Protein AF-A0A1F6HCT2-F1 (afdb_monomer)

pLDDT: mean 89.2, std 11.99, range [43.78, 97.19]

Foldseek 3Di:
DPVVVVLVVLLVQLVVLCVLQVPVVCSVVSSVCSNPPDVVLLVVLSVVLSPDPDPGSPVSSVVSSVVSVVVVVVVD

Sequence (76 aa):
MEDKYISREFQKYGIYLTEELNDYKHKSLYIKLAKTTHRSILEKALTYVSDSNADNKGALFMWKLKELRTAQNGKK

Mean predicted aligned error: 4.67 Å

Solvent-accessible surface area (backbone atoms only — not comparable to full-atom values): 4204 Å² total; per-residue (Å²): 128,64,66,64,57,57,53,49,51,20,45,52,49,4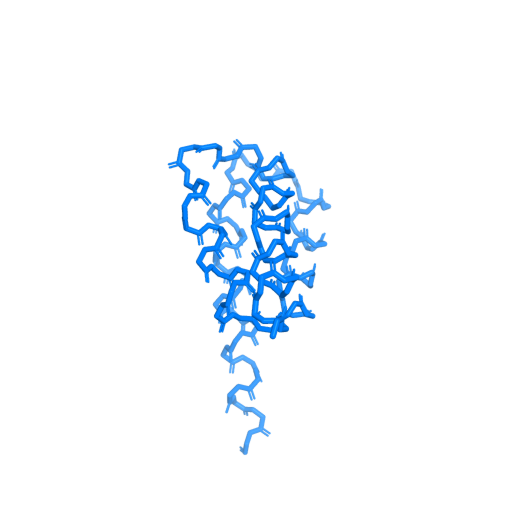,49,50,52,18,61,78,37,72,34,66,94,48,32,70,56,37,26,50,43,43,68,73,41,65,62,76,54,56,50,56,22,46,56,61,38,70,79,45,90,58,95,52,35,52,62,51,29,55,52,42,40,51,50,56,53,48,58,62,65,67,73,110

Nearest PDB structures (foldseek):
  8wbo-assembly1_A-2  TM=3.408E-01  e=8.182E+00  Rhodococcus opacus

Radius of gyration: 12.81 Å; Cα contacts (8 Å, |Δi|>4): 59; chains: 1; bounding box: 30×33×31 Å

Structure (mmCIF, N/CA/C/O backbone):
data_AF-A0A1F6HCT2-F1
#
_entry.id   AF-A0A1F6HCT2-F1
#
loop_
_atom_site.group_PDB
_atom_site.id
_atom_site.type_symbol
_atom_site.label_atom_id
_atom_site.label_alt_id
_atom_site.label_comp_id
_atom_site.label_asym_id
_atom_site.label_entity_id
_atom_site.label_seq_id
_atom_site.pdbx_PDB_ins_code
_atom_site.Cartn_x
_atom_site.Cartn_y
_atom_site.Cartn_z
_atom_site.occupancy
_atom_site.B_iso_or_equiv
_atom_site.auth_seq_id
_atom_site.auth_comp_id
_atom_site.auth_asym_id
_atom_site.auth_atom_id
_atom_site.pdbx_PDB_model_num
ATOM 1 N N . MET A 1 1 ? -2.529 21.348 18.633 1.00 56.19 1 MET A N 1
ATOM 2 C CA . MET A 1 1 ? -1.259 21.038 17.922 1.00 56.19 1 MET A CA 1
ATOM 3 C C . MET A 1 1 ? -1.175 19.572 17.461 1.00 56.19 1 MET A C 1
ATOM 5 O O . MET A 1 1 ? -0.141 19.177 16.933 1.00 56.19 1 MET A O 1
ATOM 9 N N . GLU A 1 2 ? -2.237 18.771 17.585 1.00 57.75 2 GLU A N 1
ATOM 10 C CA . GLU A 1 2 ? -2.187 17.313 17.363 1.00 57.75 2 GLU A CA 1
ATOM 11 C 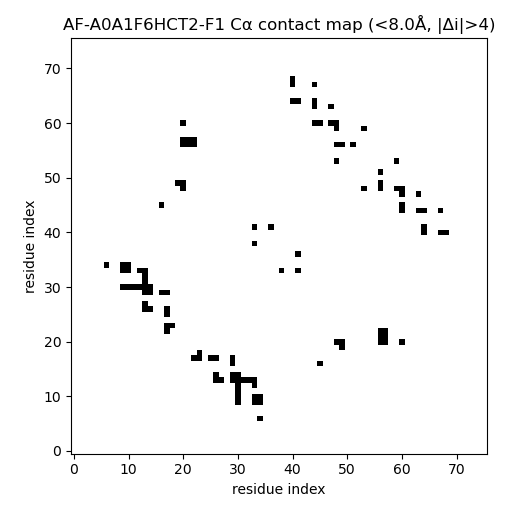C . GLU A 1 2 ? -2.268 16.911 15.880 1.00 57.75 2 GLU A C 1
ATOM 13 O O . GLU A 1 2 ? -1.563 16.000 15.443 1.00 57.75 2 GLU A O 1
ATOM 18 N N . ASP A 1 3 ? -3.002 17.664 15.057 1.00 61.09 3 ASP A N 1
ATOM 19 C CA . ASP A 1 3 ? -3.233 17.309 13.648 1.00 61.09 3 ASP A CA 1
ATOM 20 C C . ASP A 1 3 ? -1.963 17.280 12.792 1.00 61.09 3 ASP A C 1
ATOM 22 O O . ASP A 1 3 ? -1.877 16.541 11.807 1.00 61.09 3 ASP A O 1
ATOM 26 N N . LYS A 1 4 ? -0.952 18.083 13.151 1.00 63.06 4 LYS A N 1
ATOM 27 C CA . LYS A 1 4 ? 0.295 18.190 12.380 1.00 63.06 4 LYS A CA 1
ATOM 28 C C . LYS A 1 4 ? 1.149 16.928 12.501 1.00 63.06 4 LYS A C 1
ATOM 30 O O . LYS A 1 4 ? 1.820 16.569 11.535 1.00 63.06 4 LYS A O 1
ATOM 35 N N . TYR A 1 5 ? 1.123 16.260 13.656 1.00 64.75 5 TYR A N 1
ATOM 36 C CA . TYR A 1 5 ? 1.847 15.005 13.869 1.00 64.75 5 TYR A CA 1
ATOM 37 C C . TYR A 1 5 ? 1.161 13.860 13.128 1.00 64.75 5 TYR A C 1
ATOM 39 O O . TYR A 1 5 ? 1.796 13.208 12.301 1.00 64.75 5 TYR A O 1
ATOM 47 N N . ILE A 1 6 ? -0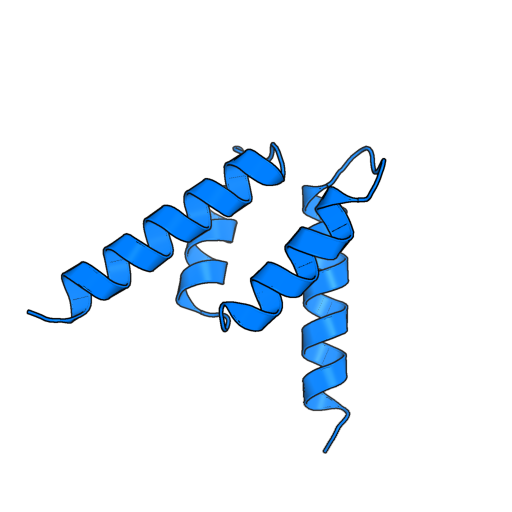.154 13.733 13.302 1.00 71.25 6 ILE A N 1
ATOM 48 C CA . ILE A 1 6 ? -0.984 12.723 12.635 1.00 71.25 6 ILE A CA 1
ATOM 49 C C . ILE A 1 6 ? -0.906 12.863 11.100 1.00 71.25 6 ILE A C 1
ATOM 51 O O . ILE A 1 6 ? -0.701 11.889 10.376 1.00 71.25 6 ILE A O 1
ATOM 55 N N . SER A 1 7 ? -0.963 14.092 10.574 1.00 78.12 7 SER A N 1
ATOM 56 C CA . SER A 1 7 ? -0.837 14.347 9.130 1.00 78.12 7 SER A CA 1
ATOM 57 C C . SER A 1 7 ? 0.527 13.940 8.565 1.00 78.12 7 SER A C 1
ATOM 59 O O . SER A 1 7 ? 0.601 13.433 7.444 1.00 78.12 7 SER A O 1
ATOM 61 N N . ARG A 1 8 ? 1.610 14.135 9.330 1.00 85.88 8 ARG A N 1
ATOM 62 C CA . ARG A 1 8 ? 2.964 13.720 8.930 1.00 85.88 8 ARG A CA 1
ATOM 63 C C . ARG A 1 8 ? 3.096 12.202 8.887 1.00 85.88 8 ARG A C 1
ATOM 65 O O . ARG A 1 8 ? 3.762 11.694 7.990 1.00 85.88 8 ARG A O 1
ATOM 72 N N . GLU A 1 9 ? 2.470 11.481 9.812 1.00 89.44 9 GLU A N 1
ATOM 73 C CA . GLU A 1 9 ? 2.488 10.015 9.809 1.00 89.44 9 GLU A CA 1
ATOM 74 C C . GLU A 1 9 ? 1.773 9.436 8.590 1.00 89.44 9 GLU A C 1
ATOM 76 O O . GLU A 1 9 ? 2.329 8.573 7.912 1.00 89.44 9 GLU A O 1
ATOM 81 N N . PHE A 1 10 ? 0.602 9.970 8.230 1.00 91.19 10 PHE A N 1
ATOM 82 C CA . PHE A 1 10 ? -0.103 9.536 7.021 1.00 91.19 10 PHE A CA 1
ATOM 83 C C . PHE A 1 10 ? 0.678 9.836 5.742 1.00 91.19 10 PHE A C 1
ATOM 85 O O . PHE A 1 10 ? 0.700 9.018 4.825 1.00 91.19 10 PHE A O 1
ATOM 92 N N . GLN A 1 11 ? 1.348 10.988 5.673 1.00 93.44 11 GLN A N 1
ATOM 93 C CA . GLN A 1 11 ? 2.207 11.322 4.537 1.00 93.44 11 GLN A CA 1
ATOM 94 C C . GLN A 1 11 ? 3.399 10.369 4.428 1.00 93.44 11 GLN A C 1
ATOM 96 O O . GLN A 1 11 ? 3.655 9.854 3.341 1.00 93.44 11 GLN A O 1
ATOM 101 N N . LYS A 1 12 ? 4.094 10.096 5.541 1.00 95.25 12 LYS A N 1
ATOM 102 C CA . LYS A 1 12 ? 5.205 9.133 5.583 1.00 95.25 12 LYS A CA 1
ATOM 103 C C . LYS A 1 12 ? 4.749 7.740 5.164 1.00 95.25 12 LYS A C 1
ATOM 105 O O . LYS A 1 12 ? 5.389 7.127 4.321 1.00 95.25 12 LYS A O 1
ATOM 110 N N . TYR A 1 13 ? 3.625 7.269 5.699 1.00 95.81 13 TYR A N 1
ATOM 111 C CA . TYR A 1 13 ? 3.104 5.949 5.364 1.00 95.81 13 TYR A CA 1
ATOM 112 C C . TYR A 1 13 ? 2.627 5.861 3.907 1.00 95.81 13 TYR A C 1
ATOM 114 O O . TYR A 1 13 ? 2.869 4.867 3.235 1.00 95.81 13 TYR A O 1
ATOM 122 N N . GLY A 1 14 ? 2.019 6.923 3.371 1.00 96.19 14 GLY A N 1
ATOM 123 C CA . GLY A 1 14 ? 1.672 6.996 1.952 1.00 96.19 14 GLY A CA 1
ATOM 124 C C . GLY A 1 14 ? 2.890 6.972 1.025 1.00 96.19 14 GLY A C 1
ATOM 125 O O . GLY A 1 14 ? 2.834 6.347 -0.031 1.00 96.19 14 GLY A O 1
ATOM 126 N N . ILE A 1 15 ? 3.993 7.622 1.416 1.00 96.81 15 ILE A N 1
ATOM 127 C CA . ILE A 1 15 ? 5.273 7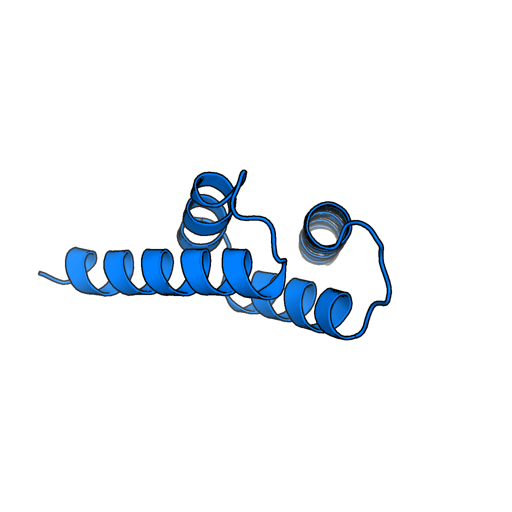.540 0.694 1.00 96.81 15 ILE A CA 1
ATOM 128 C C . ILE A 1 15 ? 5.818 6.115 0.759 1.00 96.81 15 ILE A C 1
ATOM 130 O O . ILE A 1 15 ? 6.103 5.554 -0.288 1.00 96.81 15 ILE A O 1
ATOM 134 N N . TYR A 1 16 ? 5.848 5.505 1.943 1.00 96.50 16 TYR A N 1
ATOM 135 C CA . TYR A 1 16 ? 6.280 4.119 2.113 1.00 96.50 16 TYR A CA 1
ATOM 136 C C . TYR A 1 16 ? 5.498 3.152 1.205 1.00 96.50 16 TYR A C 1
ATOM 138 O O . TYR A 1 16 ? 6.097 2.401 0.447 1.00 96.50 16 TYR A O 1
ATOM 146 N N . LEU A 1 17 ? 4.163 3.247 1.166 1.00 96.69 17 LEU A N 1
ATOM 147 C CA . LEU A 1 17 ? 3.339 2.453 0.240 1.00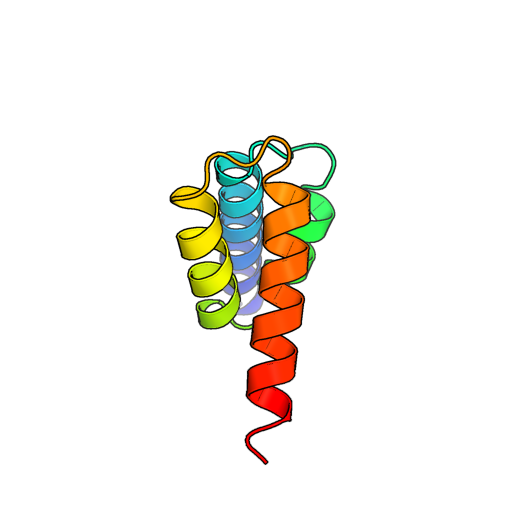 96.69 17 LEU A CA 1
ATOM 148 C C . LEU A 1 17 ? 3.721 2.669 -1.231 1.00 96.69 17 LEU A C 1
ATOM 150 O O . LEU A 1 17 ? 3.691 1.740 -2.028 1.00 96.69 17 LEU A O 1
ATOM 154 N N . THR A 1 18 ? 4.063 3.902 -1.594 1.00 96.62 18 THR A N 1
ATOM 155 C CA . THR A 1 18 ? 4.461 4.250 -2.960 1.00 96.62 18 THR A CA 1
ATOM 156 C C . THR A 1 18 ? 5.777 3.577 -3.346 1.00 96.62 18 THR A C 1
ATOM 158 O O . THR A 1 18 ? 5.896 3.072 -4.461 1.00 96.62 18 THR A O 1
ATOM 161 N N . GLU A 1 19 ? 6.746 3.581 -2.430 1.00 95.69 19 GLU A N 1
ATOM 162 C CA . GLU A 1 19 ? 8.076 2.991 -2.609 1.00 95.69 19 GLU A CA 1
ATOM 163 C C . GLU A 1 19 ? 7.983 1.465 -2.709 1.00 95.69 19 GLU A C 1
ATOM 165 O O . GLU A 1 19 ? 8.462 0.885 -3.680 1.00 95.69 19 GLU A O 1
ATOM 170 N N . GLU A 1 20 ? 7.267 0.826 -1.783 1.00 95.25 20 GLU A N 1
ATOM 171 C CA . GLU A 1 20 ? 7.100 -0.635 -1.746 1.00 95.25 20 GLU A CA 1
ATOM 172 C C . GLU A 1 20 ? 6.369 -1.186 -2.979 1.00 95.25 20 GLU A C 1
ATOM 174 O O . GLU A 1 20 ? 6.665 -2.276 -3.471 1.00 95.25 20 GLU A O 1
ATOM 179 N N . LEU A 1 21 ? 5.404 -0.427 -3.504 1.00 94.75 21 LEU A N 1
ATOM 180 C CA . LEU A 1 21 ? 4.665 -0.790 -4.715 1.00 94.75 21 LEU A CA 1
ATOM 181 C C . LEU A 1 21 ? 5.376 -0.345 -5.999 1.00 94.75 21 LEU A C 1
ATOM 183 O O . LEU A 1 21 ? 4.895 -0.661 -7.089 1.00 94.75 21 LEU A O 1
ATOM 187 N N . ASN A 1 22 ? 6.494 0.381 -5.875 1.00 94.19 22 ASN A N 1
ATOM 188 C CA . ASN A 1 22 ? 7.222 1.026 -6.965 1.00 94.19 22 ASN A CA 1
ATOM 189 C C . ASN A 1 22 ? 6.295 1.825 -7.910 1.00 94.19 22 ASN A C 1
ATOM 191 O O . ASN A 1 22 ? 6.420 1.779 -9.134 1.00 94.19 22 ASN A O 1
ATOM 195 N N . ASP A 1 23 ? 5.316 2.539 -7.342 1.00 94.56 23 ASP A N 1
ATOM 196 C CA . ASP A 1 23 ? 4.218 3.178 -8.079 1.00 94.56 23 ASP A CA 1
ATOM 197 C C . ASP A 1 23 ? 4.128 4.688 -7.802 1.00 94.56 23 ASP A C 1
ATOM 199 O O . ASP A 1 23 ? 3.109 5.241 -7.376 1.0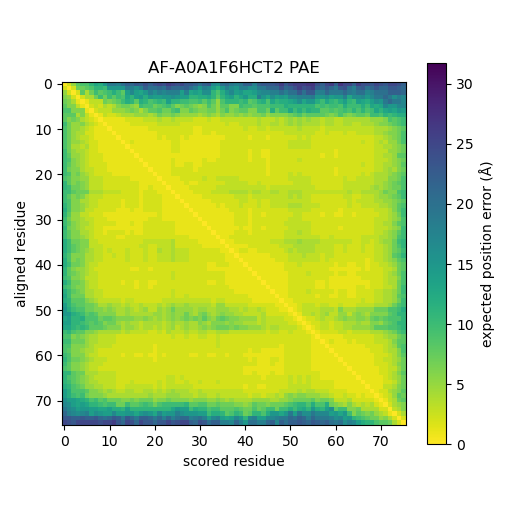0 94.56 23 ASP A O 1
ATOM 203 N N . TYR A 1 24 ? 5.234 5.386 -8.067 1.00 94.62 24 TYR A N 1
ATOM 204 C CA . TYR A 1 24 ? 5.386 6.825 -7.816 1.00 94.62 24 TYR A CA 1
ATOM 205 C C . TYR A 1 24 ? 4.367 7.709 -8.538 1.00 94.62 24 TYR A C 1
ATOM 207 O O . TYR A 1 24 ? 3.982 8.753 -8.004 1.00 94.62 24 TYR A O 1
ATOM 215 N N . LYS A 1 25 ? 3.858 7.277 -9.699 1.00 94.94 25 LYS A N 1
ATOM 216 C CA . LYS A 1 25 ? 2.804 7.995 -10.440 1.00 94.94 25 LYS A CA 1
ATOM 217 C C . LYS A 1 25 ? 1.508 8.155 -9.633 1.00 94.94 25 LYS A C 1
ATOM 219 O O . LYS A 1 25 ? 0.773 9.111 -9.858 1.00 94.94 25 LYS A O 1
ATOM 224 N N . HIS A 1 26 ? 1.247 7.275 -8.662 1.00 96.31 26 HIS A N 1
ATOM 225 C CA . HIS A 1 26 ? 0.051 7.316 -7.820 1.00 96.31 26 HIS A CA 1
ATOM 226 C C . HIS A 1 26 ? 0.345 7.699 -6.362 1.00 96.31 26 HIS A C 1
ATOM 228 O O . HIS A 1 26 ? -0.496 7.498 -5.489 1.00 96.31 26 HIS A O 1
ATOM 234 N N . LYS A 1 27 ? 1.485 8.336 -6.071 1.00 95.81 27 LYS A N 1
ATOM 235 C CA . LYS A 1 27 ? 1.861 8.781 -4.715 1.00 95.81 27 LYS A CA 1
ATOM 236 C C . LYS A 1 27 ? 0.732 9.486 -3.949 1.00 95.81 27 LYS A C 1
ATOM 238 O O . LYS A 1 27 ? 0.454 9.178 -2.789 1.00 95.81 27 LYS A O 1
ATOM 243 N N . SER A 1 28 ? 0.050 10.429 -4.600 1.00 95.31 28 SER A N 1
ATOM 244 C CA . SER A 1 28 ? -1.054 11.187 -3.993 1.00 95.31 28 SER A CA 1
ATOM 245 C C . SER A 1 28 ? -2.240 10.298 -3.600 1.00 95.31 28 SER A C 1
ATOM 247 O O . SER A 1 28 ? -2.898 10.560 -2.592 1.00 95.31 28 SER A O 1
ATOM 249 N N . LEU A 1 29 ? -2.497 9.227 -4.360 1.00 96.56 29 LEU A N 1
ATOM 250 C CA . LEU A 1 29 ? -3.513 8.227 -4.036 1.00 96.56 29 LEU A CA 1
ATOM 251 C C . LEU A 1 29 ? -3.134 7.477 -2.756 1.00 96.56 29 LEU A C 1
ATOM 253 O O . LEU A 1 29 ? -3.959 7.389 -1.849 1.00 96.56 29 LEU A O 1
ATOM 257 N N . TYR A 1 30 ? -1.893 7.002 -2.642 1.00 96.88 30 TYR A N 1
ATOM 258 C CA . TYR A 1 30 ? -1.436 6.256 -1.466 1.00 96.88 30 TYR A CA 1
ATOM 259 C C . TYR A 1 30 ? -1.432 7.104 -0.190 1.00 96.88 30 TYR A C 1
ATOM 261 O O . TYR A 1 30 ? -1.881 6.637 0.856 1.00 96.88 30 TYR A O 1
ATOM 269 N N . ILE A 1 31 ? -1.051 8.383 -0.271 1.00 95.31 31 ILE A N 1
ATOM 270 C CA . ILE A 1 31 ? -1.176 9.325 0.859 1.00 95.31 31 ILE A CA 1
ATOM 271 C C . ILE A 1 31 ? -2.644 9.515 1.264 1.00 95.31 31 ILE A C 1
ATOM 273 O O . ILE A 1 31 ? -2.972 9.509 2.453 1.00 95.31 31 ILE A O 1
ATOM 277 N N . LYS A 1 32 ? -3.556 9.655 0.294 1.00 95.44 32 LYS A N 1
ATOM 278 C CA . LYS A 1 32 ? -4.993 9.759 0.579 1.00 95.44 32 LYS A CA 1
ATOM 279 C C . LYS A 1 32 ? -5.525 8.487 1.243 1.00 95.44 32 LYS A C 1
ATOM 281 O O . LYS A 1 32 ? -6.310 8.588 2.187 1.00 95.44 32 LYS A O 1
ATOM 286 N N . LEU A 1 33 ? -5.102 7.311 0.783 1.00 95.62 33 LEU A N 1
ATOM 287 C CA . LEU A 1 33 ? -5.475 6.030 1.383 1.00 95.62 33 LEU A CA 1
ATOM 288 C C . LEU A 1 33 ? -4.972 5.930 2.822 1.00 95.62 33 LEU A C 1
ATOM 290 O O . LEU A 1 33 ? -5.778 5.643 3.700 1.00 95.62 33 LEU A O 1
ATOM 294 N N . ALA A 1 34 ? -3.708 6.269 3.081 1.00 95.38 34 ALA A N 1
ATOM 295 C CA . ALA A 1 34 ? -3.136 6.299 4.427 1.00 95.38 34 ALA A CA 1
ATOM 296 C C .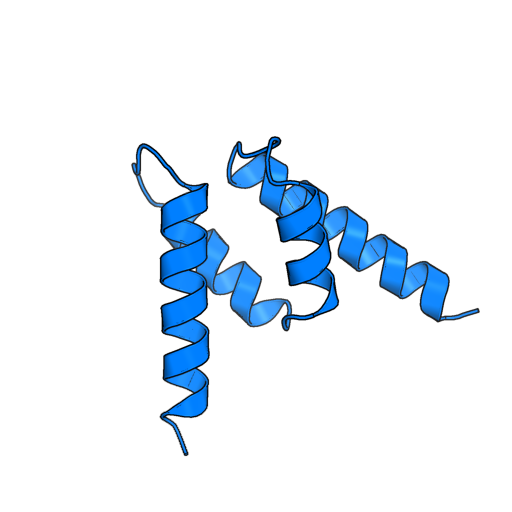 ALA A 1 34 ? -3.922 7.206 5.387 1.00 95.38 34 ALA A C 1
ATOM 298 O O . ALA A 1 34 ? -4.117 6.849 6.543 1.00 95.38 34 ALA A O 1
ATOM 299 N N . LYS A 1 35 ? -4.418 8.351 4.903 1.00 92.81 35 LYS A N 1
ATOM 300 C CA . LYS A 1 35 ? -5.216 9.293 5.703 1.00 92.81 35 LYS A CA 1
ATOM 301 C C . LYS A 1 35 ? -6.653 8.825 5.970 1.00 92.81 35 LYS A C 1
ATOM 303 O O . LYS A 1 35 ? -7.252 9.236 6.956 1.00 92.81 35 LYS A O 1
ATOM 308 N N . THR A 1 36 ? -7.243 8.045 5.066 1.00 93.50 36 THR A N 1
ATOM 309 C CA . THR A 1 36 ? -8.692 7.740 5.079 1.00 93.50 36 THR A CA 1
ATOM 310 C C . THR A 1 36 ? -9.018 6.287 5.396 1.00 93.50 36 THR A C 1
ATOM 312 O O . THR A 1 36 ? -10.174 5.957 5.650 1.00 93.50 36 THR A O 1
ATOM 315 N N . THR A 1 37 ? -8.024 5.406 5.359 1.00 91.94 37 THR A N 1
ATOM 316 C CA . THR A 1 37 ? -8.181 3.968 5.563 1.00 91.94 37 THR A CA 1
ATOM 317 C C . THR A 1 37 ? -7.351 3.538 6.759 1.00 91.94 37 THR A C 1
ATOM 319 O O . THR A 1 37 ? -6.213 3.966 6.926 1.00 91.94 37 THR A O 1
ATOM 322 N N . HIS A 1 38 ? -7.920 2.664 7.588 1.00 92.12 38 HIS A N 1
ATOM 323 C CA . HIS A 1 38 ? -7.232 2.158 8.766 1.00 92.12 38 HIS A CA 1
ATOM 324 C C . HIS A 1 38 ? -5.938 1.430 8.373 1.00 92.12 38 HIS A C 1
ATOM 326 O O . HIS A 1 38 ? -5.955 0.549 7.506 1.00 92.12 38 HIS A O 1
ATOM 332 N N . ARG A 1 39 ? -4.827 1.777 9.035 1.00 91.81 39 ARG A N 1
ATOM 333 C CA . ARG A 1 39 ? -3.478 1.281 8.716 1.00 91.81 39 ARG A CA 1
ATOM 334 C C . ARG A 1 39 ? -3.407 -0.243 8.647 1.00 91.81 39 ARG A C 1
ATOM 336 O O . ARG A 1 39 ? -2.857 -0.777 7.694 1.00 91.81 39 ARG A O 1
ATOM 343 N N . SER A 1 40 ? -4.069 -0.937 9.572 1.00 93.06 40 SER A N 1
ATOM 344 C CA . SER A 1 40 ? -4.095 -2.407 9.602 1.00 93.06 40 SER A CA 1
ATOM 345 C C . SER A 1 40 ? -4.660 -3.062 8.333 1.00 93.06 40 SER A C 1
ATOM 347 O O . SER A 1 40 ? -4.319 -4.203 8.035 1.00 93.06 40 SER A O 1
ATOM 349 N N . ILE A 1 41 ? -5.525 -2.381 7.573 1.00 94.69 41 ILE A N 1
ATOM 350 C CA . ILE A 1 41 ? -6.051 -2.898 6.299 1.00 94.69 41 ILE A CA 1
ATOM 351 C C . ILE A 1 41 ? -5.014 -2.703 5.191 1.00 94.69 41 ILE A C 1
ATOM 353 O O . ILE A 1 41 ? -4.802 -3.602 4.381 1.00 94.69 41 ILE A O 1
ATOM 357 N N . LEU A 1 42 ? -4.371 -1.533 5.169 1.00 96.00 42 LEU A N 1
ATOM 358 C CA . LEU A 1 42 ? -3.333 -1.200 4.197 1.00 96.00 42 LEU A CA 1
ATOM 359 C C . LEU A 1 42 ? -2.111 -2.106 4.370 1.00 96.00 42 LEU A C 1
ATOM 361 O O . LEU A 1 42 ? -1.619 -2.629 3.379 1.00 96.00 42 LEU A O 1
ATOM 365 N N . GLU A 1 43 ? -1.688 -2.370 5.608 1.00 95.88 43 GLU A N 1
ATOM 366 C CA . GLU A 1 43 ? -0.585 -3.291 5.904 1.00 95.88 43 GLU A CA 1
ATOM 367 C C . GLU A 1 43 ? -0.902 -4.711 5.435 1.00 95.88 43 GLU A C 1
ATOM 369 O O . GLU A 1 43 ? -0.094 -5.311 4.738 1.00 95.88 43 GLU A O 1
ATOM 374 N N . LYS A 1 44 ? -2.112 -5.222 5.698 1.00 95.62 44 LYS A N 1
ATOM 375 C CA . LYS A 1 44 ? -2.533 -6.542 5.196 1.00 95.62 44 LYS A CA 1
ATOM 376 C C . LYS A 1 44 ? -2.522 -6.626 3.669 1.00 95.62 44 LYS A C 1
ATOM 378 O O . LYS A 1 44 ? -2.127 -7.653 3.121 1.00 95.62 44 LYS A O 1
ATOM 383 N N . ALA A 1 45 ? -2.974 -5.574 2.983 1.00 96.44 45 ALA A N 1
ATOM 384 C CA . ALA A 1 45 ? -2.917 -5.517 1.525 1.00 96.44 45 ALA A CA 1
ATOM 385 C C . ALA A 1 45 ? -1.465 -5.471 1.028 1.00 96.44 45 ALA A C 1
ATOM 387 O O . ALA A 1 45 ? -1.132 -6.160 0.070 1.00 96.44 45 ALA A O 1
ATOM 388 N N . LEU A 1 46 ? -0.605 -4.698 1.694 1.00 96.31 46 LEU A N 1
ATOM 389 C CA . LEU A 1 46 ? 0.799 -4.555 1.334 1.00 96.31 46 LEU A CA 1
ATOM 390 C C . LEU A 1 46 ? 1.572 -5.863 1.512 1.00 96.31 46 LEU A C 1
ATOM 392 O O . LEU A 1 46 ? 2.252 -6.272 0.581 1.00 96.31 46 LEU A O 1
ATOM 396 N N . THR A 1 47 ? 1.426 -6.546 2.652 1.00 95.56 47 THR A N 1
ATOM 397 C CA . THR A 1 47 ? 2.069 -7.846 2.907 1.00 95.56 47 THR A CA 1
ATOM 398 C C . THR A 1 47 ? 1.721 -8.851 1.813 1.00 95.56 47 THR A C 1
ATOM 400 O O . THR A 1 47 ? 2.610 -9.474 1.250 1.00 95.56 47 THR A O 1
ATOM 403 N N . TYR A 1 48 ? 0.443 -8.932 1.429 1.00 94.69 48 TYR A N 1
ATOM 404 C CA . TYR A 1 48 ? 0.000 -9.819 0.351 1.00 94.69 48 TYR A CA 1
ATOM 405 C C . TYR A 1 48 ? 0.673 -9.518 -0.999 1.00 94.69 48 TYR A C 1
ATOM 407 O O . TYR A 1 48 ? 0.961 -10.427 -1.771 1.00 94.69 48 TYR A O 1
ATOM 415 N N . VAL A 1 49 ? 0.896 -8.240 -1.308 1.00 94.19 49 VAL A N 1
ATOM 416 C CA . VAL A 1 49 ? 1.520 -7.820 -2.570 1.00 94.19 49 VAL A CA 1
ATOM 417 C C . VAL A 1 49 ? 3.039 -7.947 -2.524 1.00 94.19 49 VAL A C 1
ATOM 419 O O . VAL A 1 49 ? 3.649 -8.221 -3.558 1.00 94.19 49 VAL A O 1
ATOM 422 N N . SER A 1 50 ? 3.650 -7.754 -1.356 1.00 89.31 50 SER A N 1
ATOM 423 C CA . SER A 1 50 ? 5.100 -7.848 -1.180 1.00 89.31 50 SER A CA 1
ATOM 424 C C . SER A 1 50 ? 5.613 -9.240 -1.551 1.00 89.31 50 SER A C 1
ATOM 426 O O . SER A 1 50 ? 6.564 -9.351 -2.323 1.00 89.31 50 SER A O 1
ATOM 428 N N . ASP A 1 51 ? 4.878 -10.279 -1.146 1.00 89.38 51 ASP A N 1
ATOM 429 C CA . ASP A 1 51 ? 5.172 -11.681 -1.470 1.00 89.38 51 ASP A CA 1
ATOM 430 C C . ASP A 1 51 ? 4.788 -12.082 -2.911 1.00 89.38 51 ASP A C 1
ATOM 432 O O . ASP A 1 51 ? 4.975 -13.228 -3.321 1.00 89.38 51 ASP A O 1
ATOM 436 N N . SER A 1 52 ? 4.224 -11.163 -3.702 1.00 91.25 52 SER A N 1
ATOM 437 C CA . SER A 1 52 ? 3.758 -11.454 -5.059 1.00 91.25 52 SER A CA 1
ATOM 438 C C . SER A 1 52 ? 4.794 -11.103 -6.131 1.00 91.25 52 SER A C 1
ATOM 440 O O . SER A 1 52 ? 5.435 -10.050 -6.095 1.00 91.25 52 SER A O 1
ATOM 442 N N . ASN A 1 53 ? 4.862 -11.939 -7.169 1.00 90.62 53 ASN A N 1
ATOM 443 C CA . ASN A 1 53 ? 5.633 -11.686 -8.393 1.00 90.62 53 ASN A CA 1
ATOM 444 C C . ASN A 1 53 ? 4.818 -10.924 -9.455 1.00 90.62 53 ASN A C 1
ATOM 446 O O . ASN A 1 53 ? 5.029 -11.106 -10.649 1.00 90.62 53 ASN A O 1
ATOM 450 N N . ALA A 1 54 ? 3.827 -10.130 -9.043 1.00 91.44 54 ALA A N 1
ATOM 451 C CA . ALA A 1 54 ? 2.952 -9.442 -9.982 1.00 91.44 54 ALA A CA 1
ATOM 452 C C . ALA A 1 54 ? 3.691 -8.328 -10.738 1.00 91.44 54 ALA A C 1
ATOM 454 O O . ALA A 1 54 ? 4.340 -7.482 -10.120 1.00 91.44 54 ALA A O 1
ATOM 455 N N . ASP A 1 55 ? 3.483 -8.263 -12.055 1.00 88.38 55 ASP A N 1
ATOM 456 C CA . ASP A 1 55 ? 4.047 -7.212 -12.916 1.00 88.38 55 ASP A CA 1
ATOM 457 C C . ASP A 1 55 ? 3.565 -5.809 -12.515 1.00 88.38 55 ASP A C 1
ATOM 459 O O . ASP A 1 55 ? 4.268 -4.814 -12.678 1.00 88.38 55 ASP A O 1
ATOM 463 N N . ASN A 1 56 ? 2.349 -5.719 -11.965 1.00 92.69 56 ASN A N 1
ATOM 464 C CA . ASN A 1 56 ? 1.762 -4.472 -11.487 1.00 92.69 56 ASN A CA 1
ATOM 465 C C . ASN A 1 56 ? 1.288 -4.601 -10.034 1.00 92.69 56 ASN A C 1
ATOM 467 O O . ASN A 1 56 ? 0.112 -4.855 -9.746 1.00 92.69 56 ASN A O 1
ATOM 471 N N . LYS A 1 57 ? 2.229 -4.380 -9.114 1.00 93.75 57 LYS A N 1
ATOM 472 C CA . LYS A 1 57 ? 1.998 -4.395 -7.665 1.00 93.75 57 LYS A CA 1
ATOM 473 C C . LYS A 1 57 ? 0.955 -3.368 -7.219 1.00 93.75 57 LYS A C 1
ATOM 475 O O . LYS A 1 57 ? 0.111 -3.692 -6.387 1.00 93.75 57 LYS A O 1
ATOM 480 N N . GLY 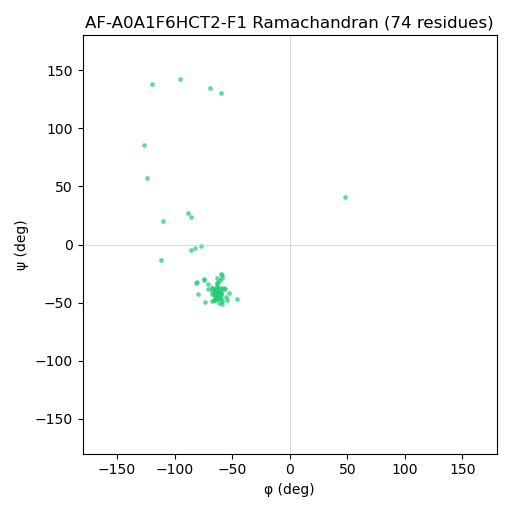A 1 58 ? 0.936 -2.171 -7.811 1.00 95.00 58 GLY A N 1
ATOM 481 C CA . GLY A 1 58 ? -0.063 -1.141 -7.500 1.00 95.00 58 GLY A CA 1
ATOM 482 C C . GLY A 1 58 ? -1.500 -1.592 -7.794 1.00 95.00 58 GLY A C 1
ATOM 483 O O . GLY A 1 58 ? -2.392 -1.452 -6.956 1.00 95.00 58 GLY A O 1
ATOM 484 N N . ALA A 1 59 ? -1.735 -2.214 -8.952 1.00 95.25 59 ALA A N 1
ATOM 485 C CA . ALA A 1 59 ? -3.051 -2.753 -9.299 1.00 95.25 59 ALA A CA 1
ATOM 486 C C . ALA A 1 59 ? -3.467 -3.908 -8.372 1.00 95.25 59 ALA A C 1
ATOM 488 O O . ALA A 1 59 ? -4.606 -3.929 -7.894 1.00 95.25 59 ALA A O 1
ATOM 489 N N . LEU A 1 60 ? -2.544 -4.828 -8.067 1.00 96.25 60 LEU A N 1
ATOM 490 C CA . LEU A 1 60 ? -2.806 -5.935 -7.145 1.00 96.25 60 LEU A CA 1
ATOM 491 C C . LEU A 1 60 ? -3.124 -5.432 -5.731 1.00 96.25 60 LEU A C 1
ATOM 493 O O . LEU A 1 60 ? -4.054 -5.929 -5.094 1.00 96.25 60 LEU A O 1
ATOM 497 N N . PHE A 1 61 ? -2.412 -4.404 -5.268 1.00 97.19 61 PHE A N 1
ATOM 498 C CA . PHE A 1 61 ? -2.673 -3.740 -3.996 1.00 97.19 61 PHE A CA 1
ATOM 499 C C . PHE A 1 61 ? -4.086 -3.172 -3.938 1.00 97.19 61 PHE A C 1
ATOM 501 O O . PHE A 1 61 ? -4.821 -3.435 -2.988 1.00 97.19 61 PHE A O 1
ATOM 508 N N . MET A 1 62 ? -4.501 -2.441 -4.973 1.00 96.19 62 MET A N 1
ATOM 509 C CA . MET A 1 62 ? -5.842 -1.860 -5.034 1.00 96.19 62 MET A CA 1
ATOM 510 C C . MET A 1 62 ? -6.935 -2.933 -5.065 1.00 96.19 62 MET A C 1
ATOM 512 O O . MET A 1 62 ? -7.957 -2.791 -4.385 1.00 96.19 62 MET A O 1
ATOM 516 N N . TRP A 1 63 ? -6.714 -4.023 -5.803 1.00 96.31 63 TRP A N 1
ATOM 517 C CA . TRP A 1 63 ? -7.615 -5.173 -5.815 1.00 96.31 63 TRP A CA 1
ATOM 518 C C . TRP A 1 63 ? -7.728 -5.814 -4.425 1.00 96.31 63 TRP A C 1
ATOM 520 O O . TRP A 1 63 ? -8.838 -5.958 -3.904 1.00 96.31 63 TRP A O 1
ATOM 530 N N . LYS A 1 64 ? -6.595 -6.103 -3.771 1.00 95.75 64 LYS A N 1
ATOM 531 C CA . LYS A 1 64 ? -6.575 -6.729 -2.442 1.00 95.75 64 LYS A CA 1
ATOM 532 C C . LYS A 1 64 ? -7.192 -5.829 -1.378 1.00 95.75 64 LYS A C 1
ATOM 534 O O . LYS A 1 64 ? -7.951 -6.288 -0.527 1.00 95.75 64 LYS A O 1
ATOM 539 N N . LEU A 1 65 ? -6.931 -4.528 -1.454 1.00 95.81 65 LEU A N 1
ATOM 540 C CA . LEU A 1 65 ? -7.529 -3.534 -0.573 1.00 95.81 65 LEU A CA 1
ATOM 541 C C . LEU A 1 65 ? -9.060 -3.522 -0.694 1.00 95.81 65 LEU A C 1
ATOM 543 O 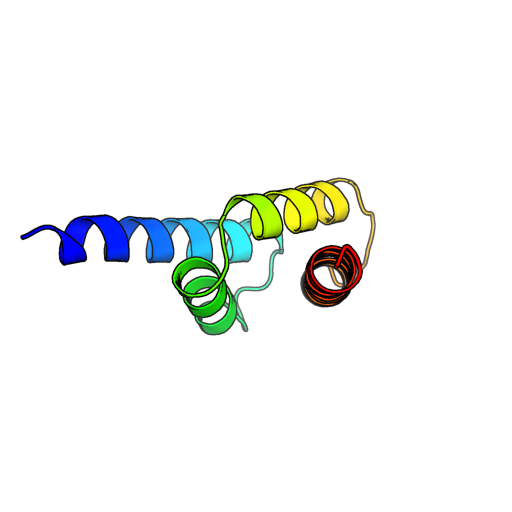O . LEU A 1 65 ? -9.757 -3.453 0.320 1.00 95.81 65 LEU A O 1
ATOM 547 N N . LYS A 1 66 ? -9.602 -3.618 -1.915 1.00 94.81 66 LYS A N 1
ATOM 548 C CA . LYS A 1 66 ? -11.051 -3.716 -2.150 1.00 94.81 66 LYS A CA 1
ATOM 549 C C . LYS A 1 66 ? -11.635 -5.000 -1.553 1.00 94.81 66 LYS A C 1
ATOM 551 O O . LYS A 1 66 ? -12.683 -4.936 -0.905 1.00 94.81 66 LYS A O 1
ATOM 556 N N . GLU A 1 67 ? -10.959 -6.133 -1.731 1.00 94.94 67 GLU A N 1
ATOM 557 C CA . GLU A 1 67 ? -11.361 -7.419 -1.150 1.00 94.94 67 GLU A CA 1
ATOM 558 C C . GLU A 1 67 ? -11.432 -7.336 0.383 1.00 94.94 67 GLU A C 1
ATOM 560 O O . GLU A 1 67 ? -12.476 -7.620 0.969 1.00 94.94 67 GLU A O 1
ATOM 565 N N . LEU A 1 68 ? -10.375 -6.841 1.036 1.00 93.38 68 LEU A N 1
ATOM 566 C CA . LEU A 1 68 ? -10.307 -6.719 2.497 1.00 93.38 68 LEU A CA 1
ATOM 567 C C . LEU A 1 68 ? -11.379 -5.780 3.067 1.00 93.38 68 LEU A C 1
ATOM 569 O O . LEU A 1 68 ? -11.944 -6.050 4.128 1.00 93.38 68 LEU A O 1
ATOM 573 N N . ARG A 1 69 ? -11.686 -4.680 2.368 1.00 89.44 69 ARG A N 1
ATOM 574 C CA . ARG A 1 69 ? -12.765 -3.758 2.764 1.00 89.44 69 ARG A CA 1
ATOM 575 C C . ARG A 1 69 ? -14.140 -4.408 2.639 1.00 89.44 69 ARG A C 1
ATOM 577 O O . ARG A 1 69 ? -14.980 -4.225 3.515 1.00 89.44 69 ARG A O 1
ATOM 584 N N . THR A 1 70 ? -14.356 -5.190 1.585 1.00 90.19 70 THR A N 1
ATOM 585 C CA . THR A 1 70 ? -15.617 -5.914 1.371 1.00 90.19 70 THR A CA 1
ATOM 586 C C . THR A 1 70 ? -15.798 -7.013 2.416 1.00 90.19 70 THR A C 1
ATOM 588 O O . THR A 1 70 ? -16.867 -7.116 3.011 1.00 90.19 70 THR A O 1
ATOM 591 N N . ALA A 1 71 ? -14.738 -7.765 2.723 1.00 84.62 71 ALA A N 1
ATOM 592 C CA . ALA A 1 71 ? -14.751 -8.803 3.749 1.00 84.62 71 ALA A CA 1
ATOM 593 C C . ALA A 1 71 ? -15.041 -8.255 5.158 1.00 84.62 71 ALA A C 1
ATOM 595 O O . ALA A 1 71 ? -15.676 -8.939 5.956 1.00 84.62 71 ALA A O 1
ATOM 596 N N . GLN A 1 72 ? -14.615 -7.027 5.476 1.00 77.31 72 GLN A N 1
ATOM 597 C CA . GLN A 1 72 ? -15.005 -6.381 6.735 1.00 77.31 72 GLN A CA 1
ATOM 598 C C . GLN A 1 72 ? -16.476 -5.967 6.761 1.00 77.31 72 GLN A C 1
ATOM 600 O O . GLN A 1 72 ? -17.129 -6.123 7.787 1.00 77.31 72 GLN A O 1
ATOM 605 N N . ASN A 1 73 ? -17.012 -5.482 5.641 1.00 71.25 73 ASN A N 1
ATOM 606 C CA . ASN A 1 73 ? -18.410 -5.057 5.564 1.00 71.25 73 ASN A CA 1
ATOM 607 C C . ASN A 1 73 ? -19.399 -6.234 5.520 1.00 71.25 73 ASN A C 1
ATOM 609 O O . ASN A 1 73 ? -20.518 -6.092 5.998 1.00 71.25 73 ASN A O 1
ATOM 613 N N . GLY A 1 74 ? -18.999 -7.380 4.958 1.00 60.53 74 GLY A N 1
ATOM 614 C CA . GLY A 1 74 ? -19.818 -8.595 4.873 1.00 60.53 74 GLY A CA 1
ATOM 615 C C . GLY A 1 74 ? -19.819 -9.466 6.134 1.00 60.53 74 GLY A C 1
ATOM 616 O O . GLY A 1 74 ? -20.527 -10.463 6.170 1.00 60.53 74 GLY A O 1
ATOM 617 N N . LYS A 1 75 ? -19.045 -9.111 7.168 1.00 57.16 75 LYS A N 1
ATOM 618 C CA . LYS A 1 75 ? -19.068 -9.765 8.493 1.00 57.16 75 LYS A CA 1
ATOM 619 C C . LYS A 1 75 ? -20.146 -9.192 9.428 1.00 57.16 75 LYS A C 1
ATOM 621 O O . LYS A 1 75 ? -19.989 -9.256 10.646 1.00 57.16 75 LYS A O 1
ATOM 626 N N . LYS A 1 76 ? -21.189 -8.586 8.863 1.00 43.78 76 LYS A N 1
ATOM 627 C CA . LYS A 1 76 ? -22.277 -7.963 9.613 1.00 43.78 76 LYS A CA 1
ATOM 628 C C . LYS A 1 76 ? -23.487 -8.878 9.685 1.00 43.78 76 LYS A C 1
ATOM 630 O O . LYS A 1 76 ? -23.782 -9.509 8.648 1.00 43.78 76 LYS A O 1
#

Secondary structure (DSSP, 8-state):
--HHHHHHHHHHHHHHHHHHTT-GGGHHHHHHHHHHS-HHHHHHHHHHHHT---S-HHHHHHHHHHHHHHHHHT--